Protein AF-A0A9X5X7E2-F1 (afdb_monomer_lite)

Radius of gyration: 20.75 Å; chains: 1; bounding box: 40×33×54 Å

Sequence (103 aa):
LVCPRGVAFLVVPEDLGGLTPVFAGWVAGEAPWDSCYGPVAELAHSARRFDESPSLFSYAGARHSLELFEELGVANVRAHDLALADRFRAGLQGLGHTPISAP

pLDDT: mean 94.54, std 3.97, range [72.06, 98.69]

Structure (mmCIF, N/CA/C/O backbone):
data_AF-A0A9X5X7E2-F1
#
_entry.id   AF-A0A9X5X7E2-F1
#
loop_
_atom_site.group_PDB
_atom_site.id
_atom_site.type_symbol
_atom_site.label_atom_id
_atom_site.label_alt_id
_atom_site.label_comp_id
_atom_site.label_asym_id
_atom_site.label_entity_id
_atom_site.label_seq_id
_atom_site.pdbx_PDB_i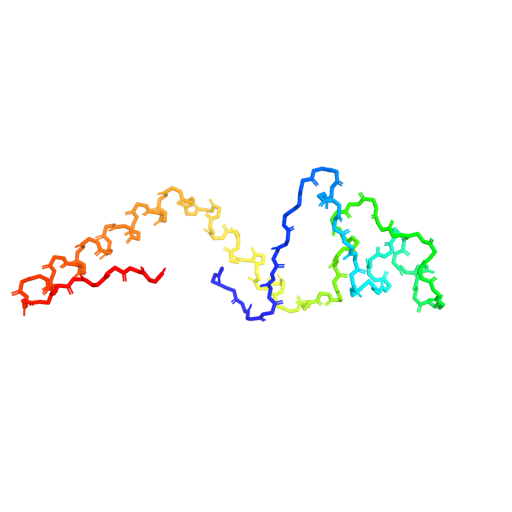ns_code
_atom_site.Cartn_x
_atom_site.Cartn_y
_atom_site.Cartn_z
_atom_site.occupancy
_atom_site.B_iso_or_equiv
_atom_site.auth_seq_id
_atom_site.auth_comp_id
_atom_site.auth_asym_id
_atom_site.auth_atom_id
_atom_site.pdbx_PDB_model_num
ATOM 1 N N 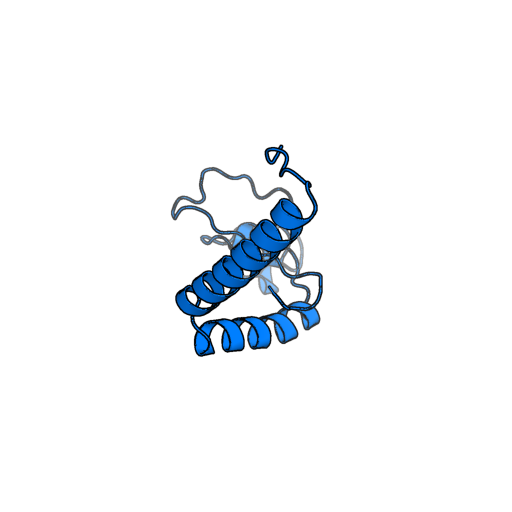. LEU A 1 1 ? -0.160 -0.481 5.993 1.00 76.44 1 LEU A N 1
ATOM 2 C CA . LEU A 1 1 ? 0.111 -1.846 6.501 1.00 76.44 1 LEU A CA 1
ATOM 3 C C . LEU A 1 1 ? 0.986 -1.748 7.738 1.00 76.44 1 LEU A C 1
ATOM 5 O O . LEU A 1 1 ? 1.751 -0.794 7.844 1.00 76.44 1 LEU A O 1
ATOM 9 N N . VAL A 1 2 ? 0.884 -2.710 8.654 1.00 89.94 2 VAL A N 1
ATOM 10 C CA . VAL A 1 2 ? 1.774 -2.818 9.823 1.00 89.94 2 VAL A CA 1
ATOM 11 C C . VAL A 1 2 ? 3.102 -3.466 9.410 1.00 89.94 2 VAL A C 1
ATOM 13 O O . VAL A 1 2 ? 3.469 -4.539 9.873 1.00 89.94 2 VAL A O 1
ATOM 16 N N . CYS A 1 3 ? 3.802 -2.829 8.469 1.00 93.25 3 CYS A N 1
ATOM 17 C CA . CYS A 1 3 ? 5.037 -3.326 7.865 1.00 93.25 3 CYS A CA 1
ATOM 18 C C . CYS A 1 3 ? 6.164 -2.279 7.938 1.00 93.25 3 CYS A C 1
ATOM 20 O O . CYS A 1 3 ? 5.894 -1.101 8.203 1.00 93.25 3 CYS A O 1
ATOM 22 N N . PRO A 1 4 ? 7.430 -2.668 7.682 1.00 94.81 4 PRO A N 1
ATOM 23 C CA . PRO A 1 4 ? 8.529 -1.713 7.592 1.00 94.81 4 PRO A CA 1
ATOM 24 C C . PRO A 1 4 ? 8.262 -0.632 6.537 1.00 94.81 4 PRO A C 1
ATOM 26 O O . PRO A 1 4 ? 7.589 -0.869 5.530 1.00 94.81 4 PRO A O 1
ATOM 29 N N . ARG A 1 5 ? 8.824 0.564 6.749 1.00 93.62 5 ARG A N 1
ATOM 30 C CA . ARG A 1 5 ? 8.714 1.667 5.782 1.00 93.62 5 ARG A CA 1
ATOM 31 C C . ARG A 1 5 ? 9.385 1.298 4.453 1.00 93.62 5 ARG A C 1
ATOM 33 O O . ARG A 1 5 ? 10.401 0.604 4.444 1.00 93.62 5 ARG A O 1
ATOM 40 N N . GLY A 1 6 ? 8.832 1.794 3.345 1.00 93.38 6 GLY A N 1
ATOM 41 C CA . GLY A 1 6 ? 9.344 1.544 1.989 1.00 93.38 6 GLY A CA 1
ATOM 42 C C . GLY A 1 6 ? 8.539 0.534 1.166 1.00 93.38 6 GLY A C 1
ATOM 43 O O . GLY A 1 6 ? 9.056 0.024 0.180 1.00 93.38 6 GLY A O 1
ATOM 44 N N . VAL A 1 7 ? 7.298 0.235 1.564 1.00 94.56 7 VAL A N 1
ATOM 45 C CA . VAL A 1 7 ? 6.357 -0.577 0.776 1.00 94.56 7 VAL A CA 1
ATOM 46 C C . VAL A 1 7 ? 5.183 0.285 0.336 1.00 94.56 7 VAL A C 1
ATOM 48 O O . VAL A 1 7 ? 4.595 0.994 1.154 1.00 94.56 7 VAL A O 1
ATOM 51 N N . ALA A 1 8 ? 4.840 0.199 -0.945 1.00 93.50 8 ALA A N 1
ATOM 52 C CA . ALA A 1 8 ? 3.687 0.851 -1.543 1.00 93.50 8 ALA A CA 1
ATOM 53 C C . ALA A 1 8 ? 3.138 -0.041 -2.658 1.00 93.50 8 ALA A C 1
ATOM 55 O O . ALA A 1 8 ? 3.904 -0.708 -3.340 1.00 93.50 8 ALA A O 1
ATOM 56 N N . PHE A 1 9 ? 1.823 -0.035 -2.846 1.00 93.56 9 PHE A N 1
ATOM 57 C CA . PHE A 1 9 ? 1.167 -0.777 -3.916 1.00 93.56 9 PHE A CA 1
ATOM 58 C C . PHE A 1 9 ? 0.429 0.211 -4.808 1.00 93.56 9 PHE A C 1
ATOM 60 O O . PHE A 1 9 ? -0.240 1.116 -4.303 1.00 93.56 9 PHE A O 1
ATOM 67 N N . LEU A 1 10 ? 0.538 0.022 -6.118 1.00 94.38 10 LEU A N 1
ATOM 68 C CA . LEU A 1 10 ? -0.235 0.747 -7.114 1.00 94.38 10 LEU A CA 1
ATOM 69 C C . LEU A 1 10 ? -1.256 -0.212 -7.729 1.00 94.38 10 LEU A C 1
ATOM 71 O O . LEU A 1 10 ? -0.903 -1.304 -8.166 1.00 94.38 10 LEU A O 1
ATOM 75 N N . VAL A 1 11 ? -2.517 0.213 -7.778 1.00 96.06 11 VAL A N 1
ATOM 76 C CA . VAL A 1 11 ? -3.574 -0.478 -8.522 1.00 96.06 11 VAL A CA 1
ATOM 77 C C . VAL A 1 11 ? -4.031 0.453 -9.633 1.00 96.06 11 VAL A C 1
ATOM 79 O O . VAL A 1 11 ? -4.351 1.614 -9.381 1.00 96.06 11 VAL A O 1
ATOM 82 N N . VAL A 1 12 ? -4.045 -0.062 -10.856 1.00 96.00 12 VAL A N 1
ATOM 83 C CA . VAL A 1 12 ? -4.513 0.637 -12.057 1.00 96.00 12 VAL A CA 1
ATOM 84 C C . VAL A 1 12 ? -5.619 -0.189 -12.716 1.00 96.00 12 VAL A C 1
ATOM 86 O O . VAL A 1 12 ? -5.695 -1.395 -12.464 1.00 96.00 12 VAL A O 1
ATOM 89 N N . PRO A 1 13 ? -6.479 0.422 -13.548 1.00 96.19 13 PRO A N 1
ATOM 90 C CA . PRO A 1 13 ? -7.405 -0.335 -14.385 1.00 96.19 13 PRO A CA 1
ATOM 91 C C . PRO A 1 13 ? -6.656 -1.264 -15.356 1.00 96.19 13 PRO A C 1
ATOM 93 O O . PRO A 1 13 ? -5.462 -1.086 -15.601 1.00 96.19 13 PRO A O 1
ATOM 96 N N . GLU A 1 14 ? -7.359 -2.231 -15.948 1.00 93.94 14 GLU A N 1
ATOM 97 C CA . GLU A 1 14 ? -6.763 -3.196 -16.891 1.00 93.94 14 GLU A CA 1
ATOM 98 C C . GLU A 1 14 ? -6.136 -2.526 -18.127 1.00 93.94 14 GLU A C 1
ATOM 100 O O . GLU A 1 14 ? -5.135 -3.008 -18.648 1.00 93.94 14 GLU A O 1
ATOM 105 N N . ASP A 1 15 ? -6.669 -1.378 -18.556 1.00 95.44 15 ASP A N 1
ATOM 106 C CA . ASP A 1 15 ? -6.131 -0.561 -19.654 1.00 95.44 15 ASP A CA 1
ATOM 107 C C . ASP A 1 15 ? -5.005 0.399 -19.216 1.00 95.44 15 ASP A C 1
ATOM 109 O O . ASP A 1 15 ? -4.574 1.267 -19.980 1.00 95.44 15 ASP A O 1
ATOM 113 N N . LEU A 1 16 ? -4.524 0.246 -17.977 1.00 95.81 16 LEU A N 1
ATOM 114 C CA . LEU A 1 16 ? -3.481 1.045 -17.332 1.00 95.81 16 LEU A CA 1
ATOM 115 C C . LEU A 1 16 ? -3.863 2.514 -17.079 1.00 95.81 16 LEU A C 1
ATOM 117 O O . LEU A 1 16 ? -3.028 3.290 -16.609 1.00 95.81 16 LEU A O 1
ATOM 121 N N . GLY A 1 17 ? -5.104 2.916 -17.369 1.00 95.06 17 GLY A N 1
ATOM 122 C CA . GLY A 1 17 ? -5.625 4.251 -17.079 1.00 95.06 17 GLY A CA 1
ATOM 123 C C . GLY A 1 17 ? -4.933 5.393 -17.830 1.00 95.06 17 GLY A C 1
ATOM 124 O O . GLY A 1 17 ? -4.955 6.527 -17.356 1.00 95.06 17 GLY A O 1
ATOM 125 N N . GLY A 1 18 ? -4.272 5.113 -18.961 1.00 94.25 18 GLY A N 1
ATOM 126 C CA . GLY A 1 18 ? -3.555 6.127 -19.749 1.00 94.25 18 GLY A CA 1
ATOM 127 C C . GLY A 1 18 ? -2.374 6.783 -19.020 1.00 94.25 18 GLY A C 1
ATOM 128 O O . GLY A 1 18 ? -1.942 7.870 -19.404 1.00 94.25 18 GLY A O 1
ATOM 129 N N . LEU A 1 19 ? -1.866 6.153 -17.958 1.00 95.81 19 LEU A N 1
ATOM 130 C CA . LEU A 1 19 ? -0.766 6.683 -17.160 1.00 95.81 19 LEU A CA 1
ATOM 131 C C . LEU A 1 19 ? 0.572 6.577 -17.900 1.00 95.81 19 LEU A C 1
ATOM 133 O O . LEU A 1 19 ? 0.892 5.556 -18.512 1.00 95.81 19 LEU A O 1
ATOM 137 N N . THR A 1 20 ? 1.395 7.618 -17.771 1.00 95.44 20 THR A N 1
ATOM 138 C CA . THR A 1 20 ? 2.762 7.641 -18.303 1.00 95.44 20 THR A CA 1
ATOM 139 C C . THR A 1 20 ? 3.751 7.114 -17.256 1.00 95.44 20 THR A C 1
ATOM 141 O O . THR A 1 20 ? 3.821 7.682 -16.164 1.00 95.44 20 THR A O 1
ATOM 144 N N . PRO A 1 21 ? 4.561 6.082 -17.558 1.00 94.31 21 PRO A N 1
ATOM 145 C CA . PRO A 1 21 ? 5.596 5.586 -16.649 1.00 94.31 21 PRO A CA 1
ATOM 146 C C . PRO A 1 21 ? 6.798 6.542 -16.560 1.00 94.31 21 PRO A C 1
ATOM 148 O O . PRO A 1 21 ? 7.765 6.423 -17.306 1.00 94.31 21 PRO A O 1
ATOM 151 N N . VAL A 1 22 ? 6.730 7.528 -15.66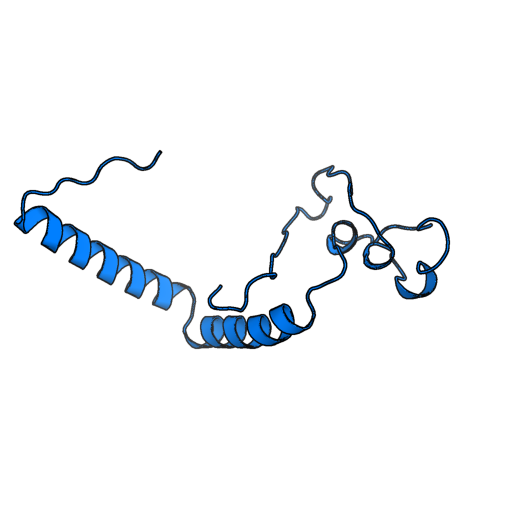0 1.00 94.00 22 VAL A N 1
ATOM 152 C CA . VAL A 1 22 ? 7.748 8.597 -15.544 1.00 94.00 22 VAL A CA 1
ATOM 153 C C . VAL A 1 22 ? 9.098 8.081 -15.031 1.00 94.00 22 VAL A C 1
ATOM 155 O O . VAL A 1 22 ? 10.140 8.578 -15.449 1.00 94.00 22 VAL A O 1
ATOM 158 N N . PHE A 1 23 ? 9.083 7.076 -14.155 1.00 91.88 23 PHE A N 1
ATOM 159 C CA . PHE A 1 23 ? 10.279 6.530 -13.507 1.00 91.88 23 PHE A CA 1
ATOM 160 C C . PHE A 1 23 ? 10.633 5.113 -13.989 1.00 91.88 23 PHE A C 1
ATOM 162 O O . PHE A 1 23 ? 11.126 4.285 -13.230 1.00 91.88 23 PHE A O 1
ATOM 169 N N . ALA A 1 24 ? 10.356 4.801 -15.256 1.00 92.75 24 ALA A N 1
ATOM 170 C CA . ALA A 1 24 ? 10.634 3.474 -15.790 1.00 92.75 24 ALA A CA 1
ATOM 171 C C . ALA A 1 24 ? 12.147 3.185 -15.851 1.00 92.75 24 ALA A C 1
ATOM 173 O O . ALA A 1 24 ? 12.889 3.823 -16.599 1.00 92.75 24 ALA A O 1
ATOM 174 N N . GLY A 1 25 ? 12.582 2.187 -15.079 1.00 92.44 25 GLY A N 1
ATOM 175 C CA . GLY A 1 25 ? 13.926 1.605 -15.122 1.00 92.44 25 GLY A CA 1
ATOM 176 C C . GLY A 1 25 ? 13.913 0.152 -15.604 1.00 92.44 25 GLY A C 1
ATOM 177 O O . GLY A 1 25 ? 12.895 -0.352 -16.070 1.00 92.44 25 GLY A O 1
ATOM 178 N N . TRP A 1 26 ? 15.035 -0.557 -15.452 1.00 94.62 26 TRP A N 1
ATOM 179 C CA . TRP A 1 26 ? 15.175 -1.961 -15.878 1.00 94.62 26 TRP A CA 1
ATOM 180 C C . TRP A 1 26 ? 14.071 -2.887 -15.325 1.00 94.62 26 TRP A C 1
ATOM 182 O O . TRP A 1 26 ? 13.590 -3.761 -16.038 1.00 94.62 26 TRP A O 1
ATOM 192 N N . VAL A 1 27 ? 13.599 -2.653 -14.092 1.00 94.75 27 VAL A N 1
ATOM 193 C CA . VAL A 1 27 ? 12.502 -3.413 -13.450 1.00 94.75 27 VAL A CA 1
ATOM 194 C C . VAL A 1 27 ? 11.167 -3.276 -14.188 1.00 94.75 27 VAL A C 1
ATOM 196 O O . VAL A 1 27 ? 10.367 -4.212 -14.184 1.00 94.75 27 VAL A O 1
ATOM 199 N N . ALA A 1 28 ? 10.950 -2.142 -14.854 1.00 96.00 28 ALA A N 1
ATOM 200 C CA . ALA A 1 28 ? 9.736 -1.848 -15.603 1.00 96.00 28 ALA A CA 1
ATOM 201 C C . ALA A 1 28 ? 9.698 -2.518 -16.990 1.00 96.00 28 ALA A C 1
ATOM 203 O O . ALA A 1 28 ? 8.658 -2.463 -17.652 1.00 96.00 28 ALA A O 1
ATOM 204 N N . GLY A 1 29 ? 10.800 -3.126 -17.448 1.00 95.88 29 GLY A N 1
ATOM 205 C CA . GLY A 1 29 ? 10.859 -3.856 -18.716 1.00 95.88 29 GLY A CA 1
ATOM 206 C C . GLY A 1 29 ? 10.102 -5.185 -18.670 1.00 95.88 29 GLY A C 1
ATOM 207 O O . GLY A 1 29 ? 10.002 -5.801 -17.610 1.00 95.88 29 GLY A O 1
ATOM 208 N N . GLU A 1 30 ? 9.584 -5.655 -19.809 1.00 96.94 30 GLU A N 1
ATOM 209 C CA . GLU A 1 30 ? 8.888 -6.954 -19.892 1.00 96.94 30 GLU A CA 1
ATOM 210 C C . GLU A 1 30 ? 9.823 -8.119 -19.502 1.00 96.94 30 GLU A C 1
ATOM 212 O O . GLU A 1 30 ? 9.453 -8.992 -18.712 1.00 96.94 30 GLU A O 1
ATOM 217 N N . ALA A 1 31 ? 11.090 -8.046 -19.917 1.00 95.12 31 ALA A N 1
ATOM 218 C CA . ALA A 1 31 ? 12.180 -8.890 -19.431 1.00 95.12 31 ALA A CA 1
ATOM 219 C C . ALA A 1 31 ? 13.221 -8.032 -18.676 1.00 95.12 31 ALA A C 1
ATOM 221 O O . ALA A 1 31 ? 14.125 -7.471 -19.303 1.00 95.12 31 ALA A O 1
ATOM 222 N N . PRO A 1 32 ? 13.129 -7.896 -17.332 1.00 93.81 32 PRO A N 1
ATOM 223 C CA . PRO A 1 32 ? 13.973 -6.962 -16.585 1.00 93.81 32 PRO A CA 1
ATOM 224 C C . PRO A 1 32 ? 15.468 -7.223 -16.713 1.00 93.81 32 PRO A C 1
ATOM 226 O O . PRO A 1 32 ? 16.242 -6.293 -16.913 1.00 93.81 32 PRO A O 1
ATOM 229 N N . TRP A 1 33 ? 15.881 -8.489 -16.623 1.00 94.06 33 TRP A N 1
ATOM 230 C CA . TRP A 1 33 ? 17.297 -8.860 -16.660 1.00 94.06 33 TRP A CA 1
ATOM 231 C C . TRP A 1 33 ? 17.943 -8.612 -18.027 1.00 94.06 33 TRP A C 1
ATOM 233 O O . TRP A 1 33 ? 19.133 -8.308 -18.089 1.00 94.06 33 TRP A O 1
ATOM 243 N N . ASP A 1 34 ? 17.144 -8.638 -19.094 1.00 94.81 34 ASP A N 1
ATOM 244 C CA . ASP A 1 34 ? 17.573 -8.279 -20.449 1.00 94.81 34 ASP A CA 1
ATOM 245 C C . ASP A 1 34 ? 17.568 -6.752 -20.663 1.00 94.81 34 ASP A C 1
ATOM 247 O O . ASP A 1 34 ? 18.152 -6.250 -21.620 1.00 94.81 34 ASP A O 1
ATOM 251 N N . SER A 1 35 ? 16.952 -5.999 -19.743 1.00 93.62 35 SER A N 1
ATOM 252 C CA . SER A 1 35 ? 16.812 -4.535 -19.770 1.00 93.62 35 SER A CA 1
ATOM 253 C C . SER A 1 35 ? 17.802 -3.811 -18.846 1.00 93.62 35 SER A C 1
ATOM 255 O O . SER A 1 35 ? 17.672 -2.611 -18.609 1.00 93.62 35 SER A O 1
ATOM 257 N N . CYS A 1 36 ? 18.796 -4.519 -18.299 1.00 93.38 36 CYS A N 1
ATOM 258 C CA . CYS A 1 36 ? 19.798 -3.940 -17.396 1.00 93.38 36 CYS A CA 1
ATOM 259 C C . CYS A 1 36 ? 20.768 -2.968 -18.091 1.00 93.38 36 CYS A C 1
ATOM 261 O O . CYS A 1 36 ? 21.414 -2.165 -17.415 1.00 93.38 36 CYS A O 1
ATOM 263 N N . TYR A 1 37 ? 20.896 -3.043 -19.420 1.00 91.88 37 TYR A N 1
ATOM 264 C CA . TYR A 1 37 ? 21.844 -2.246 -20.198 1.00 91.88 37 TYR A CA 1
ATOM 265 C C . TYR A 1 37 ? 21.165 -1.575 -21.393 1.00 91.88 37 TYR A C 1
ATOM 267 O O . TYR A 1 37 ? 20.538 -2.238 -22.214 1.00 91.88 37 TY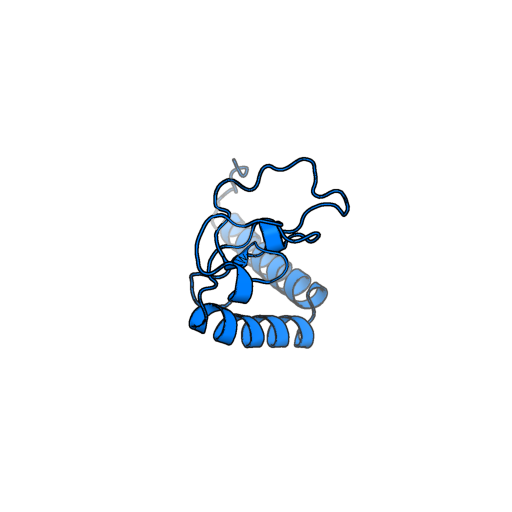R A O 1
ATOM 275 N N . GLY A 1 38 ? 21.366 -0.262 -21.531 1.00 89.38 38 GLY A N 1
ATOM 276 C CA . GLY A 1 38 ? 20.746 0.528 -22.596 1.00 89.38 38 GLY A CA 1
ATOM 277 C C . GLY A 1 38 ? 19.293 0.919 -22.290 1.00 89.38 38 GLY A C 1
ATOM 278 O O . GLY A 1 38 ? 18.847 0.796 -21.150 1.00 89.38 38 GLY A O 1
ATOM 279 N N . PRO A 1 39 ? 18.562 1.471 -23.276 1.00 90.00 39 PRO A N 1
ATOM 280 C CA . PRO A 1 39 ? 17.160 1.828 -23.097 1.00 90.00 39 PRO A CA 1
ATOM 281 C C . PRO A 1 39 ? 16.284 0.577 -22.952 1.00 90.00 39 PRO A C 1
ATOM 283 O O . PRO A 1 39 ? 16.506 -0.426 -23.628 1.00 90.00 39 PRO A O 1
ATOM 286 N N . VAL A 1 40 ? 15.243 0.664 -22.120 1.00 93.25 40 VAL A N 1
ATOM 287 C CA . VAL A 1 40 ? 14.218 -0.383 -22.014 1.00 93.25 40 VAL A CA 1
ATOM 288 C C . VAL A 1 40 ? 13.458 -0.458 -23.341 1.00 93.25 40 VAL A C 1
ATOM 290 O O . VAL A 1 40 ? 12.741 0.476 -23.697 1.00 93.25 40 VAL A O 1
ATOM 293 N N . ALA A 1 41 ? 13.643 -1.550 -24.087 1.00 93.19 41 ALA A N 1
ATOM 294 C CA . ALA A 1 41 ? 13.061 -1.717 -25.420 1.00 93.19 41 ALA A CA 1
ATOM 295 C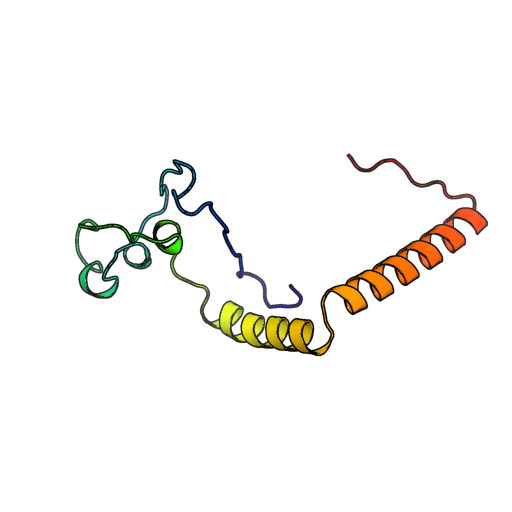 C . ALA A 1 41 ? 11.540 -1.933 -25.376 1.00 93.19 41 ALA A C 1
ATOM 297 O O . ALA A 1 41 ? 10.813 -1.423 -26.227 1.00 93.19 41 ALA A O 1
ATOM 298 N N . GLU A 1 42 ? 11.067 -2.661 -24.364 1.00 96.06 42 GLU A N 1
ATOM 299 C CA . GLU A 1 42 ? 9.661 -2.994 -24.172 1.00 96.06 42 GLU A CA 1
ATOM 300 C C . GLU A 1 42 ? 9.301 -2.897 -22.689 1.00 96.06 42 GLU A C 1
ATOM 302 O O . GLU A 1 42 ? 9.882 -3.578 -21.841 1.00 96.06 42 GLU A O 1
ATOM 307 N N . LEU A 1 43 ? 8.352 -2.016 -22.373 1.00 96.56 43 LEU A N 1
ATOM 308 C CA . LEU A 1 43 ? 7.798 -1.890 -21.029 1.00 96.56 43 LEU A CA 1
ATOM 309 C C . LEU A 1 43 ? 6.822 -3.023 -20.754 1.00 96.56 43 LEU A C 1
ATOM 311 O O . LEU A 1 43 ? 6.122 -3.467 -21.662 1.00 96.56 43 LEU A O 1
ATOM 315 N N . ALA A 1 44 ? 6.711 -3.402 -19.485 1.00 96.94 44 ALA A N 1
ATOM 316 C CA . ALA A 1 44 ? 5.818 -4.471 -19.097 1.00 96.94 44 ALA A CA 1
ATOM 317 C C . ALA A 1 44 ? 4.364 -4.192 -19.517 1.00 96.94 44 ALA A C 1
ATOM 319 O O . ALA A 1 44 ? 3.873 -3.064 -19.399 1.00 96.94 44 ALA A O 1
ATOM 320 N N . HIS A 1 45 ? 3.649 -5.226 -19.957 1.00 96.06 45 HIS A N 1
ATOM 321 C CA . HIS A 1 45 ? 2.233 -5.090 -20.337 1.00 96.06 45 HIS A CA 1
ATOM 322 C C . HIS A 1 45 ? 1.289 -4.975 -19.131 1.00 96.06 45 HIS A C 1
ATOM 324 O O . HIS A 1 45 ? 0.099 -4.715 -19.283 1.00 96.06 45 HIS A O 1
ATOM 330 N N . SER A 1 46 ? 1.824 -5.161 -17.925 1.00 95.81 46 SER A N 1
ATOM 331 C CA . SER A 1 46 ? 1.111 -5.048 -16.656 1.00 95.81 46 SER A CA 1
ATOM 332 C C . SER A 1 46 ? 1.446 -3.746 -15.923 1.00 95.81 46 SER A C 1
ATOM 334 O O . SER A 1 46 ? 2.299 -2.957 -16.340 1.00 95.81 46 SER A O 1
ATOM 336 N N . ALA A 1 47 ? 0.825 -3.554 -14.757 1.00 96.38 47 ALA A N 1
ATOM 337 C CA . ALA A 1 47 ? 1.141 -2.460 -13.843 1.00 96.38 47 ALA A CA 1
ATOM 338 C C . ALA A 1 47 ? 2.628 -2.404 -13.426 1.00 96.38 47 ALA A C 1
ATOM 340 O O . ALA A 1 47 ? 3.094 -1.335 -13.042 1.00 96.38 47 ALA A O 1
ATOM 341 N N . ARG A 1 48 ? 3.401 -3.496 -13.578 1.00 94.94 48 ARG A N 1
ATOM 342 C CA . ARG A 1 48 ? 4.847 -3.516 -13.285 1.00 94.94 48 ARG A CA 1
ATOM 343 C C . ARG A 1 48 ? 5.628 -2.461 -14.065 1.00 94.94 48 ARG A C 1
ATOM 345 O O . ARG A 1 48 ? 6.684 -2.024 -13.631 1.00 94.94 48 ARG A O 1
ATOM 352 N N . ARG A 1 49 ? 5.119 -1.980 -15.200 1.00 96.19 49 ARG A N 1
ATOM 353 C CA . ARG A 1 49 ? 5.778 -0.888 -15.929 1.00 96.19 49 ARG A CA 1
ATOM 354 C C . ARG A 1 49 ? 5.920 0.408 -15.121 1.00 96.19 49 ARG A C 1
ATOM 356 O O . ARG A 1 49 ? 6.673 1.284 -15.527 1.00 96.19 49 ARG A O 1
ATOM 363 N N . PHE A 1 50 ? 5.166 0.546 -14.032 1.00 96.06 50 PHE A N 1
ATOM 364 C CA . PHE A 1 50 ? 5.244 1.661 -13.092 1.00 96.06 50 PHE A CA 1
ATOM 365 C C . PHE A 1 50 ? 6.118 1.347 -11.868 1.00 96.06 50 PHE A C 1
ATOM 367 O O . PHE A 1 50 ? 6.267 2.215 -11.009 1.00 96.06 50 PHE A O 1
ATOM 374 N N . ASP A 1 51 ? 6.674 0.135 -11.773 1.00 94.69 51 ASP A N 1
ATOM 375 C CA . ASP A 1 51 ? 7.517 -0.263 -10.654 1.00 94.69 51 ASP A CA 1
ATOM 376 C C . ASP A 1 51 ? 8.922 0.321 -10.768 1.00 94.69 51 ASP A C 1
ATOM 378 O O . ASP A 1 51 ? 9.584 0.313 -11.809 1.00 94.69 51 ASP A O 1
ATOM 382 N N . GLU A 1 52 ? 9.383 0.762 -9.609 1.00 92.12 52 GLU A N 1
ATOM 383 C CA . GLU A 1 52 ? 10.771 1.065 -9.312 1.00 92.12 52 GLU A CA 1
ATOM 384 C C . GLU A 1 52 ? 11.467 -0.174 -8.738 1.00 92.12 52 GLU A C 1
ATOM 386 O O . GLU A 1 52 ? 10.841 -1.189 -8.419 1.00 92.12 52 GLU A O 1
ATOM 391 N N . SER A 1 53 ? 12.786 -0.087 -8.551 1.00 90.81 53 SER A N 1
ATOM 392 C CA . SER A 1 53 ? 13.513 -1.158 -7.859 1.00 90.81 53 SER A CA 1
ATOM 393 C C . SER A 1 53 ? 12.938 -1.389 -6.449 1.00 90.81 53 SER A C 1
ATOM 395 O O . SER A 1 53 ? 12.916 -0.457 -5.640 1.00 90.81 53 SER A O 1
ATOM 397 N N . PRO A 1 54 ? 12.467 -2.609 -6.117 1.00 87.88 54 PRO A N 1
ATOM 398 C CA . PRO A 1 54 ? 11.730 -2.841 -4.881 1.00 87.88 54 PRO A CA 1
ATOM 399 C C . PRO A 1 54 ? 12.639 -2.790 -3.647 1.00 87.88 54 PRO A C 1
ATOM 401 O O . PRO A 1 54 ? 13.757 -3.308 -3.646 1.00 87.88 54 PRO A O 1
ATOM 404 N N . SER A 1 55 ? 12.118 -2.248 -2.540 1.00 93.25 55 SER A N 1
ATOM 405 C CA . SER A 1 55 ? 12.778 -2.312 -1.228 1.00 93.25 55 SER A CA 1
ATOM 406 C C . SER A 1 55 ? 12.690 -3.729 -0.646 1.00 93.25 55 SER A C 1
ATOM 408 O O . SER A 1 55 ? 11.785 -4.042 0.133 1.00 93.25 55 SER A O 1
ATOM 410 N N . LEU A 1 56 ? 13.619 -4.602 -1.044 1.00 92.25 56 LEU A N 1
ATOM 411 C CA . LEU A 1 56 ? 13.584 -6.050 -0.783 1.00 92.25 56 LEU A CA 1
ATOM 412 C C . LEU A 1 56 ? 13.263 -6.412 0.679 1.00 92.25 56 LEU A C 1
ATOM 414 O O . LEU A 1 56 ? 12.364 -7.212 0.940 1.00 92.25 56 LEU A O 1
ATOM 418 N N . PHE A 1 57 ? 13.946 -5.794 1.646 1.00 93.56 57 PHE A N 1
ATOM 419 C CA . PHE A 1 57 ? 13.733 -6.092 3.068 1.00 93.56 57 PHE A CA 1
ATOM 420 C C . PHE A 1 57 ? 12.382 -5.597 3.589 1.00 93.56 57 PHE A C 1
ATOM 422 O O . PHE A 1 57 ? 11.750 -6.266 4.409 1.00 93.56 57 PHE A O 1
ATOM 429 N N . SER A 1 58 ? 11.907 -4.450 3.101 1.00 96.31 58 SER A N 1
ATOM 430 C CA . SER A 1 58 ? 10.598 -3.930 3.496 1.00 96.31 58 SER A CA 1
ATOM 431 C C . SER A 1 58 ? 9.479 -4.839 2.986 1.00 96.31 58 SER A C 1
ATOM 433 O O . SER A 1 58 ? 8.547 -5.136 3.733 1.00 96.31 58 SER A O 1
ATOM 435 N N . TYR A 1 59 ? 9.607 -5.354 1.759 1.00 95.12 59 TYR A N 1
ATOM 436 C CA . TYR A 1 59 ? 8.656 -6.305 1.181 1.00 95.12 59 TYR A CA 1
ATOM 437 C C . TYR A 1 59 ? 8.674 -7.673 1.874 1.00 95.12 59 TYR A C 1
ATOM 439 O O . TYR A 1 59 ? 7.610 -8.259 2.077 1.00 95.12 59 TYR A O 1
ATOM 447 N N . ALA A 1 60 ? 9.840 -8.147 2.328 1.00 95.38 60 ALA A N 1
ATOM 448 C CA . ALA A 1 60 ? 9.922 -9.356 3.150 1.00 95.38 60 ALA A CA 1
ATOM 449 C C . ALA A 1 60 ? 9.095 -9.228 4.446 1.00 95.38 60 ALA A C 1
ATOM 451 O O . ALA A 1 60 ? 8.374 -10.154 4.814 1.00 95.38 60 ALA A O 1
ATOM 452 N N . GLY A 1 61 ? 9.138 -8.062 5.102 1.00 95.44 61 GLY A N 1
ATOM 453 C CA . GLY A 1 61 ? 8.290 -7.770 6.262 1.00 95.44 61 GLY A CA 1
ATOM 454 C C . GLY A 1 61 ? 6.815 -7.552 5.906 1.00 95.44 61 GLY A C 1
ATOM 455 O O . GLY A 1 61 ? 5.930 -7.959 6.657 1.00 95.44 61 GLY A O 1
ATOM 456 N N . ALA A 1 62 ? 6.524 -6.939 4.757 1.00 96.25 62 ALA A N 1
ATOM 457 C CA . ALA A 1 62 ? 5.147 -6.718 4.320 1.00 96.25 62 ALA A CA 1
ATOM 458 C C . ALA A 1 62 ? 4.393 -8.015 4.029 1.00 96.25 62 ALA A C 1
ATOM 460 O O . ALA A 1 62 ? 3.212 -8.080 4.355 1.00 96.25 62 ALA A O 1
ATOM 461 N N . ARG A 1 63 ? 5.063 -9.055 3.514 1.00 96.19 63 ARG A N 1
ATOM 462 C CA . ARG A 1 63 ? 4.459 -10.386 3.350 1.00 96.19 63 ARG A CA 1
ATOM 463 C C . ARG A 1 63 ? 3.833 -10.888 4.655 1.00 96.19 63 ARG A C 1
ATOM 465 O O . ARG A 1 63 ? 2.657 -11.221 4.674 1.00 96.19 63 ARG A O 1
ATOM 472 N N . HIS A 1 64 ? 4.582 -10.841 5.755 1.00 96.44 64 HIS A N 1
ATOM 473 C CA . HIS A 1 64 ? 4.081 -11.250 7.071 1.00 96.44 64 HIS A CA 1
ATOM 474 C C . HIS A 1 64 ? 2.949 -10.360 7.592 1.00 96.44 64 HIS A C 1
ATOM 476 O O . HIS A 1 64 ? 2.023 -10.840 8.238 1.00 96.44 64 HIS A O 1
ATOM 482 N N . SER A 1 65 ? 3.003 -9.057 7.301 1.00 96.19 65 SER A N 1
ATOM 483 C CA . SER A 1 65 ? 1.909 -8.143 7.643 1.00 96.19 65 SER A CA 1
ATOM 484 C C . SER A 1 65 ? 0.620 -8.511 6.902 1.00 96.19 65 SER A C 1
ATOM 486 O O . SER A 1 65 ? -0.446 -8.494 7.510 1.00 96.19 65 SER A O 1
ATOM 488 N N . LEU A 1 66 ? 0.711 -8.856 5.613 1.00 96.38 66 LEU A N 1
ATOM 489 C CA . LEU A 1 66 ? -0.436 -9.260 4.796 1.00 96.38 66 LEU A CA 1
ATOM 490 C C . LEU A 1 66 ? -1.025 -10.598 5.255 1.00 96.38 66 LEU A C 1
ATOM 492 O O . LEU A 1 66 ? -2.239 -10.679 5.403 1.00 96.38 66 LEU A O 1
ATOM 496 N N . GLU A 1 67 ? -0.181 -11.589 5.559 1.00 97.19 67 GLU A N 1
ATOM 497 C CA . GLU A 1 67 ? -0.603 -12.884 6.121 1.00 97.19 67 GLU A CA 1
ATOM 498 C C . GLU A 1 67 ? -1.427 -12.696 7.406 1.00 97.19 67 GLU A C 1
ATOM 500 O O . GLU A 1 67 ? -2.499 -13.278 7.553 1.00 97.19 67 GLU A O 1
ATOM 505 N N . LEU A 1 68 ? -0.984 -11.806 8.301 1.00 96.25 68 LEU A N 1
ATOM 506 C CA . LEU A 1 68 ? -1.727 -11.484 9.520 1.00 96.25 68 LEU A CA 1
ATOM 507 C C . LEU A 1 68 ? -3.091 -10.836 9.223 1.00 96.25 68 LEU A C 1
ATOM 509 O O . LEU A 1 68 ? -4.082 -11.147 9.881 1.00 96.25 68 LEU A O 1
ATOM 513 N N . PHE A 1 69 ? -3.170 -9.920 8.252 1.00 95.50 69 PHE A N 1
ATOM 514 C CA . PHE A 1 69 ? -4.450 -9.308 7.874 1.00 95.50 69 PHE A CA 1
ATOM 515 C C . PHE A 1 69 ? -5.415 -10.310 7.235 1.00 95.50 69 PHE A C 1
ATOM 517 O O . PHE A 1 69 ? -6.625 -10.185 7.432 1.00 95.50 69 PHE A O 1
ATOM 524 N N . GLU A 1 70 ? -4.898 -11.281 6.484 1.00 96.44 70 GLU A N 1
ATOM 525 C CA . GLU A 1 70 ? -5.689 -12.372 5.919 1.00 96.44 70 GLU A CA 1
ATOM 526 C C . GLU A 1 70 ? -6.237 -13.285 7.025 1.00 96.44 70 GLU A C 1
ATOM 528 O O . GLU A 1 70 ? -7.436 -13.562 7.034 1.00 96.44 70 GLU A O 1
ATOM 533 N N . GLU A 1 71 ? -5.406 -13.656 8.006 1.00 97.88 71 GLU A N 1
ATOM 534 C CA . GLU A 1 71 ? -5.811 -14.455 9.172 1.00 97.88 71 GLU A CA 1
ATOM 535 C C . GLU A 1 71 ? -6.891 -13.754 10.013 1.00 97.88 71 GLU A C 1
ATOM 537 O O . GLU A 1 71 ? -7.904 -14.356 10.372 1.00 97.88 71 GLU A O 1
ATOM 542 N N . LEU A 1 72 ? -6.698 -12.467 10.320 1.00 97.50 72 LEU A N 1
ATOM 543 C CA . LEU A 1 72 ? -7.649 -11.692 11.123 1.00 97.50 72 LEU A CA 1
ATOM 544 C C . LEU A 1 72 ? -8.944 -11.387 10.358 1.00 97.50 72 LEU A C 1
ATOM 546 O O . LEU A 1 72 ? -10.021 -11.321 10.958 1.00 97.50 72 LEU A O 1
ATOM 550 N N . GLY A 1 73 ? -8.841 -11.176 9.046 1.00 97.62 73 GLY A N 1
ATOM 551 C CA . GLY A 1 73 ? -9.923 -10.750 8.169 1.00 97.62 73 GLY A CA 1
ATOM 552 C C . GLY A 1 73 ? -10.197 -9.242 8.231 1.00 97.62 73 GLY A C 1
ATOM 553 O O . GLY A 1 73 ? -10.467 -8.663 9.286 1.00 97.62 73 GLY A O 1
ATOM 554 N N . VAL A 1 74 ? -10.225 -8.593 7.061 1.00 96.50 74 VAL A N 1
ATOM 555 C CA . VAL A 1 74 ? -10.417 -7.132 6.924 1.00 96.50 74 VAL A CA 1
ATOM 556 C C . VAL A 1 74 ? -11.716 -6.641 7.577 1.00 96.50 74 VAL A C 1
ATOM 558 O O . VAL A 1 74 ? -11.744 -5.572 8.187 1.00 96.50 74 VAL A O 1
ATOM 561 N N . ALA A 1 75 ? -12.795 -7.424 7.495 1.00 97.94 75 ALA A N 1
ATOM 562 C CA . ALA A 1 75 ? -14.077 -7.075 8.106 1.00 97.94 75 ALA A CA 1
ATOM 563 C C . ALA A 1 75 ? -14.007 -7.024 9.644 1.00 97.94 75 ALA A C 1
ATOM 565 O O . ALA A 1 75 ? -14.579 -6.116 10.251 1.00 97.94 75 ALA A O 1
ATOM 566 N N . ASN A 1 76 ? -13.272 -7.954 10.262 1.00 98.31 76 ASN A N 1
ATOM 567 C CA . ASN A 1 76 ? -13.099 -8.010 11.713 1.00 98.31 76 ASN A CA 1
ATOM 568 C C . ASN A 1 76 ? -12.237 -6.849 12.206 1.00 98.31 76 ASN A C 1
ATOM 570 O O . ASN A 1 76 ? -12.611 -6.182 13.169 1.00 98.31 76 ASN A O 1
ATOM 574 N N . VAL A 1 77 ? -11.135 -6.562 11.503 1.00 97.31 77 VAL A N 1
ATOM 575 C CA . VAL A 1 77 ? -10.285 -5.397 11.791 1.00 97.31 77 VAL A CA 1
ATOM 576 C C . VAL A 1 77 ? -11.110 -4.113 11.718 1.00 97.31 77 VAL A C 1
ATOM 578 O O . VAL A 1 77 ? -11.135 -3.344 12.675 1.00 97.31 77 VAL A O 1
ATOM 581 N N . ARG A 1 78 ? -11.885 -3.922 10.641 1.00 97.75 78 ARG A N 1
ATOM 582 C CA . ARG A 1 78 ? -12.776 -2.762 10.498 1.00 97.75 78 ARG A CA 1
ATOM 583 C C . ARG A 1 78 ? -13.762 -2.647 11.663 1.00 97.75 78 ARG A C 1
ATOM 585 O O . ARG A 1 78 ? -13.958 -1.552 12.183 1.00 97.75 78 ARG A O 1
ATOM 592 N N . ALA A 1 79 ? -14.422 -3.740 12.045 1.00 98.62 79 ALA A N 1
ATOM 593 C CA . ALA A 1 79 ? -15.388 -3.724 13.142 1.00 98.62 79 ALA A CA 1
ATOM 594 C C . ALA A 1 79 ? -14.725 -3.348 14.478 1.00 98.62 79 ALA A C 1
ATOM 596 O O . ALA A 1 79 ? -15.272 -2.543 15.234 1.00 98.62 79 ALA A O 1
ATOM 597 N N . HIS A 1 80 ? -13.532 -3.885 14.738 1.00 98.31 80 HIS A N 1
ATOM 598 C CA . HIS A 1 80 ? -12.755 -3.585 15.933 1.00 98.31 80 HIS A CA 1
ATOM 599 C C . HIS A 1 80 ? -12.311 -2.116 15.986 1.00 98.31 80 HIS A C 1
ATOM 601 O O . HIS A 1 80 ? -12.559 -1.435 16.983 1.00 98.31 80 HIS A O 1
ATOM 607 N N . ASP A 1 81 ? -11.723 -1.606 14.902 1.00 98.00 81 ASP A N 1
ATOM 608 C CA . ASP A 1 81 ? -11.231 -0.228 14.819 1.00 98.00 81 ASP A CA 1
ATOM 609 C C . ASP A 1 81 ? -12.365 0.789 14.980 1.00 98.00 81 ASP A C 1
ATOM 611 O O . ASP A 1 81 ? -12.220 1.782 15.697 1.00 98.00 81 ASP A O 1
ATOM 615 N N . LEU A 1 82 ? -13.529 0.526 14.373 1.00 98.31 82 LEU A N 1
ATOM 616 C CA . LEU A 1 82 ? -14.708 1.375 14.543 1.00 98.31 82 LEU A CA 1
ATOM 617 C C . LEU A 1 82 ? -15.203 1.374 15.992 1.00 98.31 82 LEU A C 1
ATOM 619 O O . LEU A 1 82 ? -15.467 2.446 16.533 1.00 98.31 82 LEU A O 1
ATOM 623 N N . ALA A 1 83 ? -15.248 0.213 16.653 1.00 98.69 83 ALA A N 1
ATOM 624 C CA . ALA A 1 83 ? -15.637 0.131 18.059 1.00 98.69 83 ALA A CA 1
ATOM 625 C C . ALA A 1 83 ? -14.669 0.901 18.977 1.00 98.69 83 ALA A C 1
ATOM 627 O O . ALA A 1 83 ? -15.103 1.572 19.917 1.00 98.69 83 ALA A O 1
ATOM 628 N N . LEU A 1 84 ? -13.358 0.850 18.710 1.00 98.50 84 LEU A N 1
ATOM 629 C CA . LEU A 1 84 ? -12.370 1.657 19.432 1.00 98.50 84 LEU A CA 1
ATOM 630 C C . LEU A 1 84 ? -12.563 3.155 19.177 1.00 98.50 84 LEU A C 1
ATOM 632 O O . LEU A 1 84 ? -12.557 3.943 20.126 1.00 98.50 84 LEU A O 1
ATOM 636 N N . ALA A 1 85 ? -12.775 3.549 17.922 1.00 96.94 85 ALA A N 1
ATOM 637 C CA . ALA A 1 85 ? -13.002 4.940 17.554 1.00 96.94 85 ALA A CA 1
ATOM 638 C C . ALA A 1 85 ? -14.287 5.501 18.190 1.00 96.94 85 ALA A C 1
ATOM 640 O O . ALA A 1 85 ? -14.288 6.635 18.671 1.00 96.94 85 ALA A O 1
ATOM 641 N N . ASP A 1 86 ? -15.363 4.712 18.243 1.00 97.00 86 ASP A N 1
ATOM 642 C CA . ASP A 1 86 ? -16.623 5.085 18.892 1.00 97.00 86 ASP A CA 1
ATOM 643 C C . ASP A 1 86 ? -16.438 5.273 20.400 1.00 97.00 86 ASP A C 1
ATOM 645 O O . ASP A 1 86 ? -16.859 6.290 20.956 1.00 97.00 86 ASP A O 1
ATOM 649 N N . ARG A 1 87 ? -15.730 4.347 21.059 1.00 97.94 87 ARG A N 1
ATOM 650 C CA . ARG A 1 87 ? -15.388 4.460 22.485 1.00 97.94 87 ARG A CA 1
ATOM 651 C C . ARG A 1 87 ? -14.548 5.699 22.779 1.00 97.94 87 ARG A C 1
ATOM 653 O O . ARG A 1 87 ? -14.822 6.404 23.748 1.00 97.94 87 ARG A O 1
ATOM 660 N N . PHE A 1 88 ? -13.545 5.977 21.947 1.00 96.56 88 PHE A N 1
ATOM 661 C CA . PHE A 1 88 ? -12.705 7.164 22.082 1.00 96.56 88 PHE A CA 1
ATOM 662 C C . PHE A 1 88 ? -13.529 8.452 21.948 1.00 96.56 88 PHE A C 1
ATOM 664 O O . PHE A 1 88 ? -13.442 9.335 22.801 1.00 96.56 88 PHE A O 1
ATOM 671 N N . ARG A 1 89 ? -14.396 8.531 20.929 1.00 95.19 89 ARG A N 1
ATOM 672 C CA . ARG A 1 89 ? -15.285 9.682 20.709 1.00 95.19 89 ARG A CA 1
ATOM 673 C C . ARG A 1 89 ? -16.272 9.886 21.861 1.00 95.19 89 ARG A C 1
ATOM 675 O O . ARG A 1 89 ? -16.430 11.020 22.303 1.00 95.19 89 ARG A O 1
ATOM 682 N N . ALA A 1 90 ? -16.872 8.819 22.390 1.00 96.19 90 ALA A N 1
ATOM 683 C CA . ALA A 1 90 ? -17.765 8.902 23.548 1.00 96.19 90 ALA A CA 1
ATOM 684 C C . ALA A 1 90 ? -17.046 9.447 24.798 1.00 96.19 90 ALA A C 1
ATOM 686 O O . ALA A 1 90 ? -17.587 10.294 25.508 1.00 96.19 90 ALA A O 1
ATOM 687 N N . GLY A 1 91 ? -15.803 9.014 25.038 1.00 97.38 91 GLY A N 1
ATOM 688 C CA . GLY A 1 91 ? -14.981 9.528 26.138 1.00 97.38 91 GLY A CA 1
ATOM 689 C C . GLY A 1 91 ? -14.674 11.021 26.001 1.00 97.38 91 GLY A C 1
ATOM 690 O O . GLY A 1 91 ? -14.852 11.779 26.951 1.00 97.38 91 GLY A O 1
ATOM 691 N N . LEU A 1 92 ? -14.273 11.462 24.805 1.00 97.38 92 LEU A N 1
ATOM 692 C CA . LEU A 1 92 ? -14.006 12.876 24.528 1.00 97.38 92 LEU A CA 1
ATOM 693 C C . LEU A 1 92 ? -15.252 13.757 24.681 1.00 97.38 92 LEU A C 1
ATOM 695 O O . LEU A 1 92 ? -15.163 14.838 25.262 1.00 97.38 92 LEU A O 1
ATOM 699 N N . GLN A 1 93 ? -16.413 13.283 24.225 1.00 96.44 93 GLN A N 1
ATOM 700 C CA . GLN A 1 93 ? -17.685 13.985 24.415 1.00 96.44 93 GLN A CA 1
ATOM 701 C C . GLN A 1 93 ? -18.019 14.163 25.898 1.00 96.44 93 GLN A C 1
ATOM 703 O O . GLN A 1 93 ? -18.427 15.250 26.302 1.00 96.44 93 GLN A O 1
ATOM 708 N N . GLY A 1 94 ? -17.788 13.136 26.722 1.00 96.88 94 GLY A N 1
ATOM 709 C CA . GLY A 1 94 ? -17.961 13.224 28.175 1.00 96.88 94 GLY A CA 1
ATOM 710 C C . GLY A 1 94 ? -17.057 14.269 28.844 1.00 96.88 94 GLY A C 1
ATOM 711 O O . GLY A 1 94 ? -17.417 14.809 29.886 1.00 96.88 94 GLY A O 1
ATOM 712 N N . LEU A 1 95 ? -15.919 14.597 28.226 1.00 97.81 95 LEU A N 1
ATOM 713 C CA . LEU A 1 95 ? -14.998 15.652 28.664 1.00 97.81 95 LEU A CA 1
ATOM 714 C C . LEU A 1 95 ? -15.306 17.029 28.045 1.00 97.81 95 LEU A C 1
ATOM 716 O O . LEU A 1 95 ? -14.580 17.988 28.294 1.00 97.81 95 LEU A O 1
ATOM 720 N N . GLY A 1 96 ? -16.369 17.149 27.244 1.00 97.69 96 GLY A N 1
ATOM 721 C CA . GLY A 1 96 ? -16.756 18.399 26.587 1.00 97.69 96 GLY A CA 1
ATOM 722 C C . GLY A 1 96 ? -15.974 18.719 25.308 1.00 97.69 96 GLY A C 1
ATOM 723 O O . GLY A 1 96 ? -16.039 19.849 24.826 1.00 97.69 96 GLY A O 1
ATOM 724 N N . HIS A 1 97 ? -15.248 17.755 24.736 1.00 96.81 97 HIS A N 1
ATOM 725 C CA . HIS A 1 97 ? -14.547 17.933 23.464 1.00 96.81 97 HIS A CA 1
ATOM 726 C C . HIS A 1 97 ? -15.431 17.524 22.281 1.00 96.81 97 HIS A C 1
ATOM 728 O O . HIS A 1 97 ? -15.951 16.406 22.227 1.00 96.81 97 HIS A O 1
ATOM 734 N N . THR A 1 98 ? -15.569 18.417 21.300 1.00 90.31 98 THR A N 1
ATOM 735 C CA . THR A 1 98 ? -16.322 18.171 20.066 1.00 90.31 98 THR A CA 1
ATOM 736 C C . THR A 1 98 ? -15.379 17.882 18.891 1.00 90.31 98 THR A C 1
ATOM 738 O O . THR A 1 98 ? -14.370 18.571 18.731 1.00 90.31 98 THR A O 1
ATOM 741 N N . PRO A 1 99 ? -15.667 16.864 18.056 1.00 87.88 99 PRO A N 1
ATOM 742 C CA . PRO A 1 99 ? -14.883 16.602 16.854 1.00 87.88 99 PRO A CA 1
ATOM 743 C C . PRO A 1 99 ? -14.981 17.761 15.858 1.00 87.88 99 PRO A C 1
ATOM 745 O O . PRO A 1 99 ? -16.058 18.321 15.656 1.00 87.88 99 PRO A O 1
ATOM 748 N N . ILE A 1 100 ? -13.870 18.066 15.192 1.00 90.38 100 ILE A N 1
ATOM 749 C CA . ILE A 1 100 ? -13.848 18.918 13.999 1.00 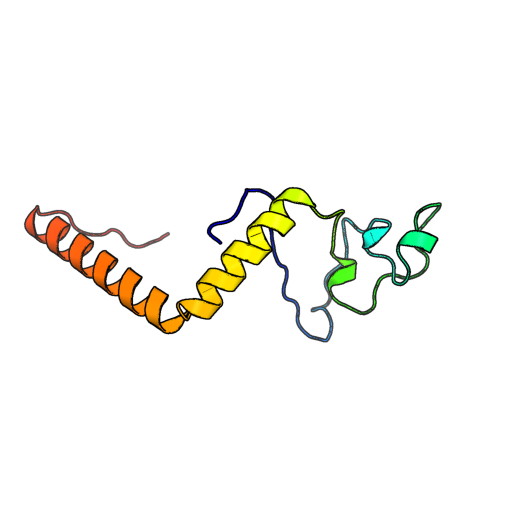90.38 100 ILE A CA 1
ATOM 750 C C . ILE A 1 100 ? -13.982 18.050 12.745 1.00 90.38 100 ILE A C 1
ATOM 752 O O . ILE A 1 100 ? -13.547 16.896 12.741 1.00 90.38 100 ILE A O 1
ATOM 756 N N . SER A 1 101 ? -14.584 18.590 11.686 1.00 88.31 101 SER A N 1
ATOM 757 C CA . SER A 1 101 ? -14.637 17.905 10.391 1.00 88.31 101 SER A CA 1
ATOM 758 C C . SER A 1 101 ? -13.225 17.623 9.878 1.00 88.31 101 SER A C 1
ATOM 760 O O . SER A 1 101 ? -12.326 18.451 10.044 1.00 88.31 101 SER A O 1
ATOM 762 N N . ALA A 1 102 ? -13.036 16.458 9.254 1.00 81.50 102 ALA A N 1
ATOM 763 C CA . ALA A 1 102 ? -11.811 16.183 8.514 1.00 81.50 102 ALA A CA 1
ATOM 764 C C . ALA A 1 102 ? -11.652 17.215 7.373 1.00 81.50 102 ALA A C 1
ATOM 766 O O . ALA A 1 102 ? -12.675 17.656 6.838 1.00 81.50 102 ALA A O 1
ATOM 767 N N . PRO A 1 103 ? -10.412 17.630 7.054 1.00 72.06 103 PRO A N 1
ATOM 768 C CA . PRO A 1 103 ? -10.131 18.538 5.944 1.00 72.06 103 PRO A CA 1
ATOM 769 C C . PRO A 1 103 ? -10.528 17.958 4.582 1.00 72.06 103 PRO A C 1
ATOM 771 O O . PRO A 1 103 ? -10.593 16.712 4.456 1.00 72.06 103 PRO A O 1
#

Foldseek 3Di:
DPFDPQDDDDDAPLQRPPDDQPPFALQQACNSVVRNDDHRPHGRSDPSNNDDDGPVRRVVRVVVVVVVCVVCDPVNVVVVVVVVVVVVQVVCVVVVDDDDDDD

Secondary structure (DSSP, 8-state):
--S-SS-------TTGGG---TT--GGGBSSGGGGSSSS-SSB-SSGGGGPPSP-HHHHHHHHHHHHHHHHH-HHHHHHHHHHHHHHHHHHHHHTTPPPPPP-